Protein AF-A0A523B894-F1 (afdb_monomer_lite)

Organism: NCBI:txid2056631

Structure (mmCIF, N/CA/C/O backbone):
data_AF-A0A523B894-F1
#
_entry.id   AF-A0A523B894-F1
#
loop_
_atom_site.group_PDB
_atom_site.id
_atom_site.type_symbol
_atom_site.label_atom_id
_atom_site.label_alt_id
_atom_site.label_comp_id
_atom_site.label_asym_id
_atom_site.label_entity_id
_atom_site.label_seq_id
_atom_site.pdbx_PDB_ins_code
_atom_site.Cartn_x
_atom_site.Cartn_y
_atom_site.Cartn_z
_atom_site.occupancy
_atom_site.B_iso_or_equiv
_atom_site.auth_seq_id
_atom_site.auth_comp_id
_atom_site.auth_asym_id
_atom_site.auth_atom_id
_atom_site.pdbx_PDB_model_num
ATOM 1 N N . MET A 1 1 ? -41.078 -15.282 -16.875 1.00 30.14 1 MET A N 1
ATOM 2 C CA . MET A 1 1 ? -40.029 -16.264 -16.508 1.00 30.14 1 MET A CA 1
ATOM 3 C C . MET A 1 1 ? -38.790 -15.526 -16.017 1.00 30.14 1 MET A C 1
ATOM 5 O O . MET A 1 1 ? -38.135 -14.867 -16.813 1.00 30.14 1 MET A O 1
ATOM 9 N N . ILE A 1 2 ? -38.482 -15.578 -14.719 1.00 26.80 2 ILE A N 1
ATOM 10 C CA . ILE A 1 2 ? -37.259 -14.970 -14.172 1.00 26.80 2 ILE A CA 1
ATOM 11 C C . ILE A 1 2 ? -36.105 -15.949 -14.419 1.00 26.80 2 ILE A C 1
ATOM 13 O O . ILE A 1 2 ? -36.066 -17.030 -13.838 1.00 26.80 2 ILE A O 1
ATOM 17 N N . ASN A 1 3 ? -35.180 -15.583 -15.305 1.00 28.80 3 ASN A N 1
ATOM 18 C CA . ASN A 1 3 ? -34.007 -16.385 -15.647 1.00 28.80 3 ASN A CA 1
ATOM 19 C C . ASN A 1 3 ? -32.978 -16.326 -14.496 1.00 28.80 3 ASN A C 1
ATOM 21 O O . ASN A 1 3 ? -32.106 -15.460 -14.451 1.00 28.80 3 ASN A O 1
ATOM 25 N N . LEU A 1 4 ? -33.117 -17.214 -13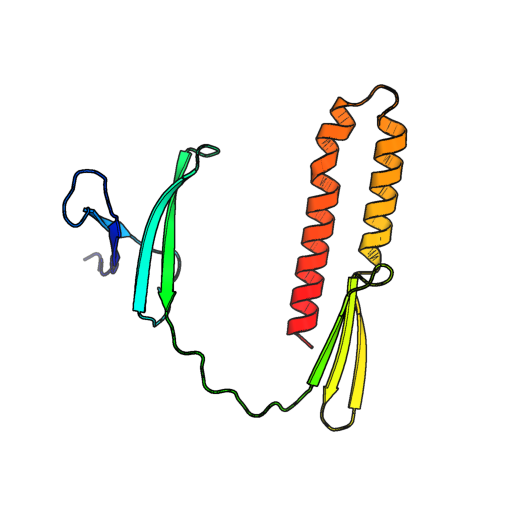.508 1.00 34.50 4 LEU A N 1
ATOM 26 C CA . LEU A 1 4 ? -32.240 -17.323 -12.335 1.00 34.50 4 LEU A CA 1
ATOM 27 C C . LEU A 1 4 ? -31.012 -18.209 -12.614 1.00 34.50 4 LEU A C 1
ATOM 29 O O . LEU A 1 4 ? -30.718 -19.133 -11.863 1.00 34.50 4 LEU A O 1
ATOM 33 N N . LYS A 1 5 ? -30.212 -17.902 -13.641 1.00 41.31 5 LYS A N 1
ATOM 34 C CA . LYS A 1 5 ? -28.833 -18.423 -13.714 1.00 41.31 5 LYS A CA 1
ATOM 35 C C . LYS A 1 5 ? -27.899 -17.568 -12.849 1.00 41.31 5 LYS A C 1
ATOM 37 O O . LYS A 1 5 ? -26.999 -16.903 -13.347 1.00 41.31 5 LYS A O 1
ATOM 42 N N . LYS A 1 6 ? -28.103 -17.554 -11.528 1.00 48.00 6 LYS A N 1
ATOM 43 C CA . LYS A 1 6 ? -27.040 -17.128 -10.603 1.00 48.00 6 LYS A CA 1
ATOM 44 C C . LYS A 1 6 ? -26.198 -18.365 -10.319 1.00 48.00 6 LYS A C 1
ATOM 46 O O . LYS A 1 6 ? -26.610 -19.203 -9.528 1.00 48.00 6 LYS A O 1
ATOM 51 N N . ALA A 1 7 ? -25.057 -18.498 -10.994 1.00 56.84 7 ALA A N 1
ATOM 52 C CA . ALA A 1 7 ? -24.088 -19.539 -10.675 1.00 56.84 7 ALA A CA 1
ATOM 53 C C . ALA A 1 7 ? -23.638 -19.350 -9.217 1.00 56.84 7 ALA A C 1
ATOM 55 O O . ALA A 1 7 ? -22.966 -18.374 -8.877 1.00 56.84 7 ALA A O 1
ATOM 56 N N . PHE A 1 8 ? -24.093 -20.236 -8.335 1.00 63.84 8 PHE A N 1
ATOM 57 C CA . PHE A 1 8 ? -23.578 -20.328 -6.978 1.00 63.84 8 PHE A CA 1
ATOM 58 C C . PHE A 1 8 ? -22.329 -21.193 -7.015 1.00 63.84 8 PHE A C 1
ATOM 60 O O . PHE A 1 8 ? -22.326 -22.274 -7.603 1.00 63.84 8 PHE A O 1
ATOM 67 N N . TRP A 1 9 ? -21.275 -20.727 -6.363 1.00 72.00 9 TRP A N 1
ATOM 68 C CA . TRP A 1 9 ? -20.088 -21.536 -6.158 1.00 72.00 9 TRP A CA 1
ATOM 69 C C . TRP A 1 9 ? -20.221 -22.279 -4.839 1.00 72.00 9 TRP A C 1
ATOM 71 O O . TRP A 1 9 ? -20.691 -21.706 -3.861 1.00 72.00 9 TRP A O 1
ATOM 81 N N . PHE A 1 10 ? -19.787 -23.532 -4.774 1.00 77.94 10 PHE A N 1
ATOM 82 C CA . PHE A 1 10 ? -19.781 -24.277 -3.517 1.00 77.94 10 PHE A CA 1
ATOM 83 C C . PHE A 1 10 ? -18.384 -24.281 -2.918 1.00 77.94 10 PHE A C 1
ATOM 85 O O . PHE A 1 10 ? -17.460 -24.849 -3.496 1.00 77.94 10 PHE A O 1
ATOM 92 N N . LEU A 1 11 ? -18.248 -23.695 -1.732 1.00 77.38 11 LEU A N 1
ATOM 93 C CA . LEU A 1 11 ? -17.019 -23.743 -0.953 1.00 77.38 11 LEU A CA 1
ATOM 94 C C . LEU A 1 11 ? -17.068 -24.858 0.073 1.00 77.38 11 LEU A C 1
ATOM 96 O O . LEU A 1 11 ? -18.004 -24.937 0.864 1.00 77.38 11 LEU A O 1
ATOM 100 N N . LYS A 1 12 ? -16.031 -25.691 0.087 1.00 78.62 12 LYS A N 1
ATOM 101 C CA . LYS A 1 12 ? -15.851 -26.722 1.106 1.00 78.62 12 LYS A CA 1
ATOM 102 C C . LYS A 1 12 ? -15.218 -26.090 2.343 1.00 78.62 12 LYS A C 1
ATOM 104 O O . LYS A 1 12 ? -14.057 -25.700 2.318 1.00 78.62 12 LYS A O 1
ATOM 109 N N . ILE A 1 13 ? -15.969 -25.965 3.427 1.00 77.75 13 ILE A N 1
ATOM 110 C CA . ILE A 1 13 ? -15.465 -25.409 4.685 1.00 77.75 13 ILE A CA 1
ATOM 111 C C . ILE A 1 13 ? -15.254 -26.564 5.650 1.00 77.75 13 ILE A C 1
ATOM 113 O O . ILE A 1 13 ? -16.200 -27.281 5.968 1.00 77.75 13 ILE A O 1
ATOM 117 N N . SER A 1 14 ? -14.018 -26.748 6.114 1.00 72.31 14 SER A N 1
ATOM 118 C CA . SER A 1 14 ? -13.726 -27.728 7.160 1.00 72.31 14 SER A CA 1
ATOM 119 C C . SER A 1 14 ? -14.434 -27.327 8.457 1.00 72.31 14 SER A C 1
ATOM 121 O O . SER A 1 14 ? -14.327 -26.179 8.894 1.00 72.31 14 SER A O 1
ATOM 123 N N . VAL A 1 15 ? -15.173 -28.261 9.055 1.00 72.94 15 VAL A N 1
ATOM 124 C CA . VAL A 1 15 ? -15.899 -28.071 10.317 1.00 72.94 15 VAL A CA 1
ATOM 125 C C . VAL A 1 15 ? -15.447 -29.161 11.278 1.00 72.94 15 VAL A C 1
ATOM 127 O O . VAL A 1 15 ? -15.374 -30.331 10.902 1.00 72.94 15 VAL A O 1
ATOM 130 N N . TYR A 1 16 ? -15.119 -28.774 12.512 1.00 72.25 16 TYR A N 1
ATOM 131 C CA . TYR A 1 16 ? -14.712 -29.717 13.551 1.00 72.25 16 TYR A CA 1
ATOM 132 C C . TYR A 1 16 ? -15.796 -30.786 13.755 1.00 72.25 16 TYR A C 1
ATOM 134 O O . TYR A 1 16 ? -16.973 -30.456 13.873 1.00 72.25 16 TYR A O 1
ATOM 142 N N . GLY A 1 17 ? -15.400 -32.061 13.751 1.00 77.88 17 GLY A N 1
ATOM 143 C CA . GLY A 1 17 ? -16.316 -33.199 13.894 1.00 77.88 17 GLY A CA 1
ATOM 144 C C . GLY A 1 17 ? -17.063 -33.617 12.619 1.00 77.88 17 GLY A C 1
ATOM 145 O O . GLY A 1 17 ? -17.725 -34.649 12.629 1.00 77.88 17 GLY A O 1
ATOM 146 N N . VAL A 1 18 ? -16.933 -32.887 11.504 1.00 77.94 18 VAL A N 1
ATOM 147 C CA . VAL A 1 18 ? -17.583 -33.239 10.228 1.00 77.94 18 VAL A CA 1
ATOM 148 C C . VAL A 1 18 ? -16.534 -33.716 9.227 1.00 77.94 18 VAL A C 1
ATOM 150 O O . VAL A 1 18 ? -15.780 -32.919 8.659 1.00 77.94 18 VAL A O 1
ATOM 153 N N . ARG A 1 19 ? -16.488 -35.030 8.967 1.00 73.62 19 ARG A N 1
ATOM 154 C CA . ARG A 1 19 ? -15.581 -35.613 7.966 1.00 73.62 19 ARG A CA 1
ATOM 155 C C . ARG A 1 19 ? -15.913 -35.047 6.583 1.00 73.62 19 ARG A C 1
ATOM 157 O O . ARG A 1 19 ? -16.999 -35.254 6.060 1.00 73.62 19 ARG A O 1
ATOM 164 N N . GLY A 1 20 ? -14.964 -34.324 5.993 1.00 71.44 20 GLY A N 1
ATOM 165 C CA . GLY A 1 20 ? -15.149 -33.668 4.696 1.00 71.44 20 GLY A CA 1
ATOM 166 C C . GLY A 1 20 ? -15.767 -32.265 4.754 1.00 71.44 20 GLY A C 1
ATOM 167 O O . GLY A 1 20 ? -15.819 -31.613 3.715 1.00 71.44 20 GLY A O 1
ATOM 168 N N . GLY A 1 21 ? -16.145 -31.748 5.926 1.00 81.19 21 GLY A N 1
ATOM 169 C CA . GLY A 1 21 ? -16.679 -30.390 6.065 1.00 81.19 21 GLY A CA 1
ATOM 170 C C . GLY A 1 21 ? -18.047 -30.167 5.402 1.00 81.19 21 GLY A C 1
ATOM 171 O O . GLY A 1 21 ? -18.713 -31.104 4.974 1.00 81.19 21 GLY A O 1
ATOM 172 N N . ILE A 1 22 ? -18.473 -28.904 5.318 1.00 82.88 22 ILE A N 1
ATOM 173 C CA . ILE A 1 22 ? -19.775 -28.493 4.765 1.00 82.88 22 ILE A CA 1
ATOM 174 C C . ILE A 1 22 ? -19.561 -27.747 3.445 1.00 82.88 22 ILE A C 1
ATOM 176 O O . ILE A 1 22 ? -18.672 -26.899 3.340 1.00 82.88 22 ILE A O 1
ATOM 180 N N . ARG A 1 23 ? -20.389 -28.037 2.433 1.00 82.69 23 ARG A N 1
ATOM 181 C CA . ARG A 1 23 ? -20.432 -27.269 1.179 1.00 82.69 23 ARG A CA 1
ATOM 182 C C . ARG A 1 23 ? -21.364 -26.076 1.350 1.00 82.69 23 ARG A C 1
ATOM 184 O O . ARG A 1 23 ? -22.573 -26.249 1.440 1.00 82.69 23 ARG A O 1
ATOM 191 N N . VAL A 1 24 ? -20.809 -24.872 1.373 1.00 80.19 24 VAL A N 1
ATOM 192 C CA . VAL A 1 24 ? -21.584 -23.636 1.510 1.00 80.19 24 VAL A CA 1
ATOM 193 C C . VAL A 1 24 ? -21.699 -22.949 0.151 1.00 80.19 24 VAL A C 1
ATOM 195 O O . VAL A 1 24 ? -20.665 -22.681 -0.471 1.00 80.19 24 VAL A O 1
ATOM 198 N N . PRO A 1 25 ? -22.923 -22.657 -0.330 1.00 82.25 25 PRO A N 1
ATOM 199 C CA . PRO A 1 25 ? -23.105 -21.866 -1.533 1.00 82.25 25 PRO A CA 1
ATOM 200 C C . PRO A 1 25 ? -22.669 -20.426 -1.258 1.00 82.25 25 PRO A C 1
ATOM 202 O O . PRO A 1 25 ? -23.128 -19.782 -0.314 1.00 82.25 25 PRO A O 1
ATOM 205 N N . VAL A 1 26 ? -21.786 -19.902 -2.098 1.00 77.88 26 VAL A N 1
ATOM 206 C CA . VAL A 1 26 ? -21.3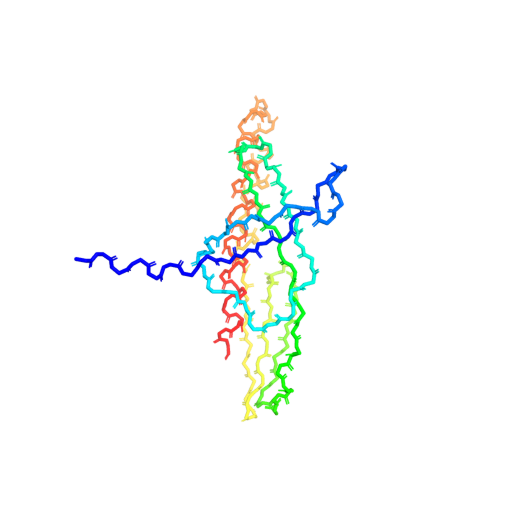51 -18.513 -2.059 1.00 77.88 26 VAL A CA 1
ATOM 207 C C . VAL A 1 26 ? -21.617 -17.832 -3.386 1.00 77.88 26 VAL A C 1
ATOM 209 O O . VAL A 1 26 ? -21.439 -18.394 -4.469 1.00 77.88 26 VAL A O 1
ATOM 212 N N . LYS A 1 27 ? -22.022 -16.571 -3.278 1.00 81.06 27 LYS A N 1
ATOM 213 C CA . LYS A 1 27 ? -22.120 -15.657 -4.404 1.00 81.06 27 LYS A CA 1
ATOM 214 C C . LYS A 1 27 ? -21.052 -14.578 -4.227 1.00 81.06 27 LYS A C 1
ATOM 216 O O . LYS A 1 27 ? -21.263 -13.653 -3.439 1.00 81.06 27 LYS A O 1
ATOM 221 N N . PRO A 1 28 ? -19.891 -14.703 -4.882 1.00 76.19 28 PRO A N 1
ATOM 222 C CA . PRO A 1 28 ? -18.841 -13.714 -4.734 1.00 76.19 28 PRO A CA 1
ATOM 223 C C . PRO A 1 28 ? -19.244 -12.397 -5.425 1.00 76.19 28 PRO A C 1
ATOM 225 O O . PRO A 1 28 ? -20.072 -12.373 -6.333 1.00 76.19 28 PRO A O 1
ATOM 228 N N . HIS A 1 29 ? -18.680 -11.280 -4.959 1.00 78.88 29 HIS A N 1
ATOM 229 C CA . HIS A 1 29 ? -18.910 -9.943 -5.535 1.00 78.88 29 HIS A CA 1
ATOM 230 C C . HIS A 1 29 ? -18.143 -9.716 -6.850 1.00 78.88 29 HIS A C 1
ATOM 232 O O . HIS A 1 29 ? -18.353 -8.712 -7.522 1.00 78.88 29 HIS A O 1
ATOM 238 N N . ARG A 1 30 ? -17.231 -10.633 -7.176 1.00 79.00 30 ARG A N 1
ATOM 239 C CA . ARG A 1 30 ? -16.435 -10.719 -8.401 1.00 79.00 30 ARG A CA 1
ATOM 240 C C . ARG A 1 30 ? -16.266 -12.194 -8.749 1.00 79.00 30 ARG A C 1
ATOM 242 O O . ARG A 1 30 ? -16.366 -13.027 -7.849 1.00 79.00 30 ARG A O 1
ATOM 249 N N . GLU A 1 31 ? -15.996 -12.517 -10.002 1.00 81.44 31 GLU A N 1
ATOM 250 C CA . GLU A 1 31 ? -15.680 -13.896 -10.383 1.00 81.44 31 GLU A CA 1
ATOM 251 C C . GLU A 1 31 ? -14.406 -14.388 -9.682 1.00 81.44 31 GLU A C 1
ATOM 253 O O . GLU A 1 31 ? -13.554 -13.592 -9.262 1.00 81.44 31 GLU A O 1
ATOM 258 N N . PHE A 1 32 ? -14.311 -15.704 -9.481 1.00 80.12 32 PHE A N 1
ATOM 259 C CA . PHE A 1 32 ? -13.086 -16.291 -8.955 1.00 80.12 32 PHE A CA 1
ATOM 260 C C . PHE A 1 32 ? -11.987 -16.247 -10.016 1.00 80.12 32 PHE A C 1
ATOM 262 O O . PHE A 1 32 ? -12.290 -16.342 -11.202 1.00 80.12 32 PHE A O 1
ATOM 269 N N . PRO A 1 33 ? -10.722 -16.061 -9.604 1.00 80.31 33 PRO A N 1
ATOM 270 C CA . PRO A 1 33 ? -9.615 -16.117 -10.544 1.00 80.31 33 PRO A CA 1
ATOM 271 C C . PRO A 1 33 ? -9.505 -17.522 -11.150 1.00 80.31 33 PRO A C 1
ATOM 273 O O . PRO A 1 33 ? -9.764 -18.510 -10.458 1.00 80.31 33 PRO A O 1
ATOM 276 N N . ASP A 1 34 ? -9.062 -17.597 -12.405 1.00 78.12 34 ASP A N 1
ATOM 277 C CA . ASP A 1 34 ? -8.660 -18.858 -13.030 1.00 78.12 34 ASP A CA 1
ATOM 278 C C . ASP A 1 34 ? -7.417 -19.395 -12.317 1.00 78.12 34 ASP A C 1
ATOM 280 O O . ASP A 1 34 ? -6.308 -18.872 -12.441 1.00 78.12 34 ASP A O 1
ATOM 284 N N . GLY A 1 35 ? -7.628 -20.417 -11.496 1.00 82.12 35 GLY A N 1
ATOM 285 C CA . GLY A 1 35 ? -6.599 -21.026 -10.673 1.00 82.12 35 GLY A CA 1
ATOM 286 C C . GLY A 1 35 ? -7.155 -22.185 -9.859 1.00 82.12 35 GLY A C 1
ATOM 287 O O . GLY A 1 35 ? -8.367 -22.338 -9.680 1.00 82.12 35 GLY A O 1
ATOM 288 N N . LYS A 1 36 ? -6.258 -23.015 -9.336 1.00 84.62 36 LYS A N 1
ATOM 289 C CA . LYS A 1 36 ? -6.624 -24.118 -8.453 1.00 84.62 36 LYS A CA 1
ATOM 290 C C . LYS A 1 36 ? -6.977 -23.555 -7.079 1.00 84.62 36 LYS A C 1
ATOM 292 O O . LYS A 1 36 ? -6.165 -22.878 -6.453 1.00 84.62 36 LYS A O 1
ATOM 297 N N . LEU A 1 37 ? -8.183 -23.843 -6.592 1.00 82.19 37 LEU A N 1
ATOM 298 C CA . LEU A 1 37 ? -8.552 -23.545 -5.208 1.00 82.19 37 LEU A CA 1
ATOM 299 C C . LEU A 1 37 ? -7.769 -24.475 -4.268 1.00 82.19 37 LEU A C 1
ATOM 301 O O . LEU A 1 37 ? -7.888 -25.695 -4.374 1.00 82.19 37 LEU A O 1
ATOM 305 N N . CYS A 1 38 ? -7.003 -23.898 -3.342 1.00 82.69 38 CYS A N 1
ATOM 306 C CA . CYS A 1 38 ? -6.160 -24.647 -2.408 1.00 82.69 38 CYS A CA 1
ATOM 307 C C . CYS A 1 38 ? -6.816 -24.782 -1.034 1.00 82.69 38 CYS A C 1
ATOM 309 O O . CYS A 1 38 ? -7.149 -25.882 -0.602 1.00 82.69 38 CYS A O 1
ATOM 311 N N . GLU A 1 39 ? -7.033 -23.656 -0.355 1.00 82.12 39 GLU A N 1
ATOM 312 C CA . GLU A 1 39 ? -7.610 -23.624 0.989 1.00 82.12 39 GLU A CA 1
ATOM 313 C C . GLU A 1 39 ? -8.812 -22.680 1.033 1.00 82.12 39 GLU A C 1
ATOM 315 O O . GLU A 1 39 ? -8.824 -21.612 0.412 1.00 82.12 39 GLU A O 1
ATOM 320 N N . SER A 1 40 ? -9.820 -23.075 1.807 1.00 81.31 40 SER A N 1
ATOM 321 C CA . SER A 1 40 ? -11.004 -22.279 2.092 1.00 81.31 40 SER A CA 1
ATOM 322 C C . SER A 1 40 ? -11.331 -22.297 3.580 1.00 81.31 40 SER A C 1
ATOM 324 O O . SER A 1 40 ? -11.588 -23.348 4.169 1.00 81.31 40 SER A O 1
ATOM 326 N N . LYS A 1 41 ? -11.378 -21.107 4.189 1.00 81.50 41 LYS A N 1
ATOM 327 C CA . LYS A 1 41 ? -11.664 -20.925 5.616 1.00 81.50 41 LYS A CA 1
ATOM 328 C C . LYS A 1 41 ? -12.713 -19.847 5.828 1.00 81.50 41 LYS A C 1
ATOM 330 O O . LYS A 1 41 ? -12.611 -18.762 5.265 1.00 81.50 41 LYS A O 1
ATOM 335 N N . VAL A 1 42 ? -13.697 -20.111 6.682 1.00 80.62 42 VAL A N 1
ATOM 336 C CA . VAL A 1 42 ? -14.640 -19.082 7.136 1.00 80.62 42 VAL A CA 1
ATOM 337 C C . VAL A 1 42 ? -14.269 -18.633 8.538 1.00 80.62 42 VAL A C 1
ATOM 339 O O . VAL A 1 42 ? -14.104 -19.442 9.446 1.00 80.62 42 VAL A O 1
ATOM 342 N N . VAL A 1 43 ? -14.128 -17.321 8.710 1.00 83.56 43 VAL A N 1
ATOM 343 C CA . VAL A 1 43 ? -13.765 -16.697 9.982 1.00 83.56 43 VAL A CA 1
ATOM 344 C C . VAL A 1 43 ? -14.857 -15.721 10.397 1.00 83.56 43 VAL A C 1
ATOM 346 O O . VAL A 1 43 ? -15.228 -14.829 9.631 1.00 83.56 43 VAL A O 1
ATOM 349 N N . ARG A 1 44 ? -15.335 -15.846 11.637 1.00 85.88 44 ARG A N 1
ATOM 350 C CA . ARG A 1 44 ? -16.231 -14.865 12.259 1.00 85.88 44 ARG A CA 1
ATOM 351 C C . ARG A 1 44 ? -15.424 -13.650 12.721 1.00 85.88 44 ARG A C 1
ATOM 353 O O . ARG A 1 44 ? -14.551 -13.748 13.584 1.00 85.88 44 ARG A O 1
ATOM 360 N N . LYS A 1 45 ? -15.706 -12.479 12.159 1.00 85.88 45 LYS A N 1
ATOM 361 C CA . LYS A 1 45 ? -15.140 -11.196 12.585 1.00 85.88 45 LYS A CA 1
ATOM 362 C C . LYS A 1 45 ? -15.930 -10.679 13.787 1.00 85.88 45 LYS A C 1
ATOM 364 O O . LYS A 1 45 ? -16.974 -10.058 13.630 1.00 85.88 45 LYS A O 1
ATOM 369 N N . LYS A 1 46 ? -15.385 -10.875 14.994 1.00 84.62 46 LYS A N 1
ATOM 370 C CA . LYS A 1 46 ? -16.018 -10.470 16.269 1.00 84.62 46 LYS A CA 1
ATOM 371 C C . LYS A 1 46 ? -16.485 -9.007 16.306 1.00 84.62 46 LYS A C 1
ATOM 373 O O . LYS A 1 46 ? -17.488 -8.702 16.927 1.00 84.62 46 LYS A O 1
ATOM 378 N N . ARG A 1 47 ? -15.768 -8.097 15.636 1.00 83.06 47 ARG A N 1
ATOM 379 C CA . ARG A 1 47 ? -16.025 -6.647 15.699 1.00 83.06 47 ARG A CA 1
ATOM 380 C C . ARG A 1 47 ? -17.334 -6.202 15.031 1.00 83.06 47 ARG A C 1
ATOM 382 O O . ARG A 1 47 ? -17.857 -5.160 15.397 1.00 83.06 47 ARG A O 1
ATOM 389 N N . ASN A 1 48 ? -17.813 -6.920 14.019 1.00 84.88 48 ASN A N 1
ATOM 390 C CA . ASN A 1 48 ? -19.001 -6.541 13.242 1.00 84.88 48 ASN A CA 1
ATOM 391 C C . ASN A 1 48 ? -19.959 -7.715 13.008 1.00 84.88 48 ASN A C 1
ATOM 393 O O . ASN A 1 48 ? -20.826 -7.622 12.146 1.00 84.88 48 ASN A O 1
ATOM 397 N N . ASP A 1 49 ? -19.740 -8.814 13.727 1.00 86.25 49 ASP A N 1
ATOM 398 C CA . ASP A 1 49 ? -20.452 -10.082 13.609 1.00 86.25 49 ASP A CA 1
ATOM 399 C C . ASP A 1 49 ? -20.607 -10.622 12.176 1.00 86.25 49 ASP A C 1
ATOM 401 O O . ASP A 1 49 ? -21.587 -11.271 11.824 1.00 86.25 49 ASP A O 1
ATOM 405 N N . ARG A 1 50 ? -19.622 -10.348 11.310 1.00 84.19 50 ARG A N 1
ATOM 406 C CA . ARG A 1 50 ? -19.638 -10.825 9.921 1.00 84.19 50 ARG A CA 1
ATOM 407 C C . ARG A 1 50 ? -18.811 -12.086 9.763 1.00 84.19 50 ARG A C 1
ATOM 409 O O . ARG A 1 50 ? -17.698 -12.176 10.278 1.00 84.19 50 ARG A O 1
ATOM 416 N N . TYR A 1 51 ? -19.299 -13.014 8.955 1.00 82.06 51 TYR A N 1
ATOM 417 C CA . TYR A 1 51 ? -18.504 -14.137 8.473 1.00 82.06 51 TYR A CA 1
ATOM 418 C C . TYR A 1 51 ? -17.750 -13.727 7.208 1.00 82.06 51 TYR A C 1
ATOM 420 O O . TYR A 1 51 ? -18.317 -13.119 6.301 1.00 82.06 51 TYR A O 1
ATOM 428 N N . VAL A 1 52 ? -16.455 -14.035 7.156 1.00 83.00 52 VAL A N 1
ATOM 429 C CA . VAL A 1 52 ? -15.598 -13.783 5.993 1.00 83.00 52 VAL A CA 1
ATOM 430 C C . VAL A 1 52 ? -15.046 -15.110 5.502 1.00 83.00 52 VAL A C 1
ATOM 432 O O . VAL A 1 52 ? -14.378 -15.810 6.261 1.00 83.00 52 VAL A O 1
ATOM 435 N N . ALA A 1 53 ? -15.305 -15.431 4.235 1.00 82.25 53 ALA A N 1
ATOM 436 C CA . ALA A 1 53 ? -14.653 -16.532 3.541 1.00 82.25 53 ALA A CA 1
ATOM 437 C C . ALA A 1 53 ? -13.293 -16.063 3.000 1.00 82.25 53 ALA A C 1
ATOM 439 O O . ALA A 1 53 ? -13.220 -15.112 2.222 1.00 82.25 53 ALA A O 1
ATOM 440 N N . MET A 1 54 ? -12.223 -16.717 3.438 1.00 83.62 54 MET A N 1
ATOM 441 C CA . MET A 1 54 ? -10.857 -16.535 2.961 1.00 83.62 54 MET A CA 1
ATOM 442 C C . MET A 1 54 ? -10.508 -17.705 2.051 1.00 83.62 54 MET A C 1
ATOM 444 O O . MET A 1 54 ? -10.597 -18.855 2.482 1.00 83.62 54 MET A O 1
ATOM 448 N N . LEU A 1 55 ? -10.154 -17.394 0.806 1.00 84.00 55 LEU A N 1
ATOM 449 C CA . LEU A 1 55 ? -9.882 -18.361 -0.253 1.00 84.00 55 LEU A CA 1
ATOM 450 C C . LEU A 1 55 ? -8.476 -18.147 -0.786 1.00 84.00 55 LEU A C 1
ATOM 452 O O . LEU A 1 55 ? -8.120 -17.012 -1.112 1.00 84.00 55 LEU A O 1
ATOM 456 N N . THR A 1 56 ? -7.726 -19.232 -0.916 1.00 84.81 56 THR A N 1
ATOM 457 C CA . THR A 1 56 ? -6.385 -19.222 -1.498 1.00 84.81 56 THR A CA 1
ATOM 458 C C . THR A 1 56 ? -6.427 -19.921 -2.845 1.00 84.81 56 THR A C 1
ATOM 460 O O . THR A 1 56 ? -6.903 -21.052 -2.938 1.00 84.81 56 THR A O 1
ATOM 463 N N . PHE A 1 57 ? -5.921 -19.245 -3.872 1.00 86.44 57 PHE A N 1
ATOM 464 C CA . PHE A 1 57 ? -5.812 -19.777 -5.224 1.00 86.44 57 PHE A CA 1
ATOM 465 C C . PHE A 1 57 ? -4.345 -19.886 -5.613 1.00 86.44 57 PHE A C 1
ATOM 467 O O . PHE A 1 57 ? -3.565 -18.967 -5.365 1.00 86.44 57 PHE A O 1
ATOM 474 N N . GLU A 1 58 ? -4.003 -20.995 -6.248 1.00 87.00 58 GLU A N 1
ATOM 475 C CA . GLU A 1 58 ? -2.733 -21.198 -6.926 1.00 87.00 58 GLU A CA 1
ATOM 476 C C . GLU A 1 58 ? -2.939 -20.970 -8.424 1.00 87.00 58 GLU A C 1
ATOM 478 O O . GLU A 1 58 ? -3.838 -21.547 -9.039 1.00 87.00 58 GLU A O 1
ATOM 483 N N . PHE A 1 59 ? -2.120 -20.103 -9.010 1.00 87.44 59 PHE A N 1
ATOM 484 C CA . PHE A 1 59 ? -2.121 -19.819 -10.439 1.00 87.44 59 PHE A CA 1
ATOM 485 C C . PHE A 1 59 ? -0.682 -19.687 -10.923 1.00 87.44 59 PHE A C 1
ATOM 487 O O . PHE A 1 59 ? 0.176 -19.142 -10.224 1.00 87.44 59 PHE A O 1
ATOM 494 N N . SER A 1 60 ? -0.415 -20.177 -12.130 1.00 82.31 60 SER A N 1
ATOM 495 C CA . SER A 1 60 ? 0.873 -19.953 -12.775 1.00 82.31 60 SER A CA 1
ATOM 496 C C . SER A 1 60 ? 0.963 -18.485 -13.193 1.00 82.31 60 SER A C 1
ATOM 498 O O . SER A 1 60 ? 0.044 -17.985 -13.851 1.00 82.31 60 SER A O 1
ATOM 500 N N . PRO A 1 61 ? 2.033 -17.761 -12.822 1.00 78.88 61 PRO A N 1
ATOM 501 C CA . PRO A 1 61 ? 2.206 -16.404 -13.302 1.00 78.88 61 PRO A CA 1
ATOM 502 C C . PRO A 1 61 ? 2.323 -16.427 -14.834 1.00 78.88 61 PRO A C 1
ATOM 504 O O . PRO A 1 61 ? 2.928 -17.352 -15.387 1.00 78.88 61 PRO A O 1
ATOM 507 N N . PRO A 1 62 ? 1.765 -15.429 -15.542 1.00 76.56 62 PRO A N 1
ATOM 508 C CA . PRO A 1 62 ? 1.997 -15.308 -16.972 1.00 76.56 62 PRO A CA 1
ATOM 509 C C . PRO A 1 62 ? 3.509 -15.231 -17.244 1.00 76.56 62 PRO A C 1
ATOM 511 O O . PRO A 1 62 ? 4.246 -14.676 -16.419 1.00 76.56 62 PRO A O 1
ATOM 514 N N . PRO A 1 63 ? 3.984 -15.761 -18.386 1.00 80.38 63 PRO A N 1
ATOM 515 C CA . PRO A 1 63 ? 5.401 -15.741 -18.715 1.00 80.38 63 PRO A CA 1
ATOM 516 C C . PRO A 1 63 ? 5.936 -14.310 -18.672 1.00 80.38 63 PRO A C 1
ATOM 518 O O . PRO A 1 63 ? 5.262 -13.355 -19.079 1.00 80.38 63 PRO A O 1
ATOM 521 N N . MET A 1 64 ? 7.156 -14.168 -18.156 1.00 73.81 64 MET A N 1
ATOM 522 C CA . MET A 1 64 ? 7.802 -12.873 -17.994 1.00 73.81 64 MET A CA 1
ATOM 523 C C . MET A 1 64 ? 7.932 -12.208 -19.369 1.00 73.81 64 MET A C 1
ATOM 525 O O . MET A 1 64 ? 8.600 -12.717 -20.269 1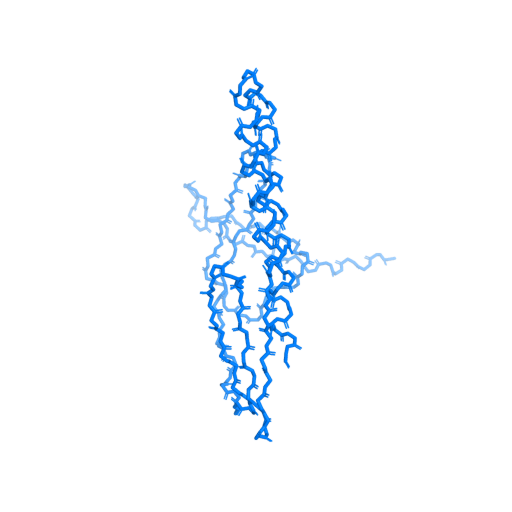.00 73.81 64 MET A O 1
ATOM 529 N N . ARG A 1 65 ? 7.238 -11.085 -19.564 1.00 77.88 65 ARG A N 1
ATOM 530 C CA . ARG A 1 65 ? 7.318 -10.323 -20.817 1.00 77.88 65 ARG A CA 1
ATOM 531 C C . ARG A 1 65 ? 8.701 -9.682 -20.926 1.00 77.88 65 ARG A C 1
ATOM 533 O O . ARG A 1 65 ? 9.299 -9.343 -19.907 1.00 77.88 65 ARG A O 1
ATOM 540 N N . ARG A 1 66 ? 9.193 -9.449 -22.151 1.00 81.81 66 ARG A N 1
ATOM 541 C CA . ARG A 1 66 ? 10.397 -8.623 -22.343 1.00 81.81 66 ARG A CA 1
ATOM 542 C C . ARG A 1 66 ? 10.156 -7.249 -21.717 1.00 81.81 66 ARG A C 1
ATOM 544 O O . ARG A 1 66 ? 9.221 -6.547 -22.104 1.00 81.81 66 ARG A O 1
ATOM 551 N N . CYS A 1 67 ? 10.991 -6.876 -20.755 1.00 80.31 67 CYS A N 1
ATOM 552 C CA . CYS A 1 67 ? 10.909 -5.579 -20.097 1.00 80.31 67 CYS A CA 1
ATOM 553 C C . CYS A 1 67 ? 11.322 -4.479 -21.085 1.00 80.31 67 CYS A C 1
ATOM 555 O O . CYS A 1 67 ? 12.455 -4.455 -21.555 1.00 80.31 67 CYS A O 1
ATOM 557 N N . SER A 1 68 ? 10.411 -3.556 -21.400 1.00 86.19 68 SER A N 1
ATOM 558 C CA . SER A 1 68 ? 10.695 -2.392 -22.258 1.00 86.19 68 SER A CA 1
ATOM 559 C C . SER A 1 68 ? 11.243 -1.180 -21.492 1.00 86.19 68 SER A C 1
ATOM 561 O O . SER A 1 68 ? 11.549 -0.147 -22.090 1.00 86.19 68 SER A O 1
ATOM 563 N N . SER A 1 69 ? 11.275 -1.267 -20.164 1.00 90.62 69 SER A N 1
ATOM 564 C CA . SER A 1 69 ? 11.649 -0.191 -19.250 1.00 90.62 69 SER A CA 1
ATOM 565 C C . SER A 1 69 ? 12.146 -0.763 -17.929 1.00 90.62 69 SER A C 1
ATOM 567 O O . SER A 1 69 ? 11.769 -1.872 -17.549 1.00 90.62 69 SER A O 1
ATOM 569 N N . ILE A 1 70 ? 12.954 0.022 -17.223 1.00 92.25 70 ILE A N 1
ATOM 570 C CA . ILE A 1 70 ? 13.456 -0.290 -15.884 1.00 92.25 70 ILE A CA 1
ATOM 571 C C . ILE A 1 70 ? 12.891 0.762 -14.932 1.00 92.25 70 ILE A C 1
ATOM 573 O O . ILE A 1 70 ? 12.984 1.956 -15.211 1.00 92.25 70 ILE A O 1
ATOM 577 N N . LEU A 1 71 ? 12.299 0.322 -13.824 1.00 94.94 71 LEU A N 1
ATOM 578 C CA . LEU A 1 71 ? 11.780 1.195 -12.775 1.00 94.94 71 LEU A CA 1
ATOM 579 C C . LEU A 1 71 ? 12.532 0.902 -11.476 1.00 94.94 71 LEU A C 1
ATOM 581 O O . LEU A 1 71 ? 12.344 -0.155 -10.879 1.00 94.94 71 LEU A O 1
ATOM 585 N N . ALA A 1 72 ? 13.369 1.840 -11.043 1.00 95.31 72 ALA A N 1
ATOM 586 C CA . ALA A 1 72 ? 14.010 1.801 -9.734 1.00 95.31 72 ALA A CA 1
ATOM 587 C C . ALA A 1 72 ? 13.177 2.608 -8.733 1.00 95.31 72 ALA A C 1
ATOM 589 O O . ALA A 1 72 ? 12.700 3.697 -9.057 1.00 95.31 72 ALA A O 1
ATOM 590 N N . VAL A 1 73 ? 12.993 2.084 -7.522 1.00 96.75 73 VAL A N 1
ATOM 591 C CA . VAL A 1 73 ? 12.255 2.763 -6.451 1.00 96.75 73 VAL A CA 1
ATOM 592 C C . VAL A 1 73 ? 13.091 2.740 -5.180 1.00 96.75 73 VAL A C 1
ATOM 594 O O . VAL A 1 73 ? 13.445 1.669 -4.699 1.00 96.75 73 VAL A O 1
ATOM 597 N N . ASP A 1 74 ? 13.366 3.919 -4.637 1.00 96.25 74 ASP A N 1
ATOM 598 C CA . ASP A 1 74 ? 14.015 4.111 -3.340 1.00 96.25 74 ASP A CA 1
ATOM 599 C C . ASP A 1 74 ? 13.008 4.647 -2.314 1.00 96.25 74 ASP A C 1
ATOM 601 O O . ASP A 1 74 ? 12.126 5.438 -2.658 1.00 96.25 74 ASP A O 1
ATOM 605 N N . LEU A 1 75 ? 13.122 4.220 -1.056 1.00 94.88 75 LEU A N 1
ATOM 606 C CA . LEU A 1 75 ? 12.229 4.619 0.033 1.00 94.88 75 LEU A CA 1
ATOM 607 C C . LEU A 1 75 ? 13.017 5.422 1.067 1.00 94.88 75 LEU A C 1
ATOM 609 O O . LEU A 1 75 ? 13.961 4.913 1.663 1.00 94.88 75 LEU A O 1
ATOM 613 N N . GLY A 1 76 ? 12.591 6.656 1.336 1.00 92.31 76 GLY A N 1
ATOM 614 C CA . GLY A 1 76 ? 13.324 7.557 2.220 1.00 92.31 76 GLY A CA 1
ATOM 615 C C . GLY A 1 76 ? 12.452 8.337 3.199 1.00 92.31 76 GLY A C 1
ATOM 616 O O . GLY A 1 76 ? 11.222 8.365 3.137 1.00 92.31 76 GLY A O 1
ATOM 617 N N . GLU A 1 77 ? 13.112 9.029 4.130 1.00 86.31 77 GLU A N 1
ATOM 618 C CA . GLU A 1 77 ? 12.422 9.884 5.101 1.00 86.31 77 GLU A CA 1
ATOM 619 C C . GLU A 1 77 ? 12.009 11.236 4.490 1.00 86.31 77 GLU A C 1
ATOM 621 O O . GLU A 1 77 ? 10.936 11.771 4.783 1.00 86.31 77 GLU A O 1
ATOM 626 N N . ARG A 1 78 ? 12.855 11.804 3.616 1.00 87.94 78 ARG A N 1
ATOM 627 C CA . ARG A 1 78 ? 12.575 13.084 2.940 1.00 87.94 78 ARG A CA 1
ATOM 628 C C . ARG A 1 78 ? 11.469 12.943 1.895 1.00 87.94 78 ARG A C 1
ATOM 630 O O . ARG A 1 78 ? 10.604 13.815 1.803 1.00 87.94 78 ARG A O 1
ATOM 637 N N . PHE A 1 79 ? 11.522 11.859 1.130 1.00 93.12 79 PHE A N 1
ATOM 638 C CA . PHE A 1 79 ? 10.524 11.451 0.153 1.00 93.12 79 PHE A CA 1
ATOM 639 C C . PHE A 1 79 ? 10.200 9.996 0.412 1.00 93.12 79 PHE A C 1
ATOM 641 O O . PHE A 1 79 ? 11.101 9.165 0.439 1.00 93.12 79 PHE A O 1
ATOM 648 N N . VAL A 1 80 ? 8.918 9.701 0.586 1.00 94.06 80 VAL A N 1
ATOM 649 C CA . VAL A 1 80 ? 8.471 8.354 0.940 1.00 94.06 80 VAL A CA 1
ATOM 650 C C . VAL A 1 80 ? 8.778 7.357 -0.165 1.00 94.06 80 VAL A C 1
ATOM 652 O O . VAL A 1 80 ? 9.070 6.205 0.130 1.00 94.06 80 VAL A O 1
ATOM 655 N N . ALA A 1 81 ? 8.738 7.809 -1.417 1.00 96.69 81 ALA A N 1
ATOM 656 C CA . ALA A 1 81 ? 9.252 7.049 -2.539 1.00 96.69 81 ALA A CA 1
ATOM 657 C C . ALA A 1 81 ? 9.897 7.986 -3.563 1.00 96.69 81 ALA A C 1
ATOM 659 O O . ALA A 1 81 ? 9.322 9.018 -3.921 1.00 96.69 81 ALA A O 1
ATOM 660 N N . THR A 1 82 ? 11.059 7.596 -4.066 1.00 96.75 82 THR A N 1
ATOM 661 C CA . THR A 1 82 ? 11.702 8.186 -5.237 1.00 96.75 82 THR A CA 1
ATOM 662 C C . THR A 1 82 ? 11.685 7.141 -6.337 1.00 96.75 82 THR A C 1
ATOM 664 O O . THR A 1 82 ? 12.271 6.077 -6.182 1.00 96.75 82 THR A O 1
ATOM 667 N N . ALA A 1 83 ? 10.988 7.422 -7.432 1.00 96.88 83 ALA A N 1
ATOM 668 C CA . ALA A 1 83 ? 10.863 6.512 -8.562 1.00 96.88 83 ALA A CA 1
ATOM 669 C C . ALA A 1 83 ? 11.680 7.033 -9.746 1.00 96.88 83 ALA A C 1
ATOM 671 O O . ALA A 1 83 ? 11.503 8.179 -10.159 1.00 96.88 83 ALA A O 1
ATOM 672 N N . VAL A 1 84 ? 12.551 6.197 -10.299 1.00 96.44 84 VAL A N 1
ATOM 673 C CA . VAL A 1 84 ? 13.379 6.503 -11.467 1.00 96.44 84 VAL A CA 1
ATOM 674 C C . VAL A 1 84 ? 13.013 5.533 -12.580 1.00 96.44 84 VAL A C 1
ATOM 676 O O . VAL A 1 84 ? 13.257 4.333 -12.478 1.00 96.44 84 VAL A O 1
ATOM 679 N N . LEU A 1 85 ? 12.407 6.065 -13.637 1.00 96.31 85 LEU A N 1
ATOM 680 C CA . LEU A 1 85 ? 12.029 5.310 -14.823 1.00 96.31 85 LEU A CA 1
ATOM 681 C C . LEU A 1 85 ? 13.076 5.527 -15.914 1.00 96.31 85 LEU A C 1
ATOM 683 O O . LEU A 1 85 ? 13.292 6.660 -16.346 1.00 96.31 85 LEU A O 1
ATOM 687 N N . TRP A 1 86 ? 13.674 4.439 -16.388 1.00 94.56 86 TRP A N 1
ATOM 688 C CA . TRP A 1 86 ? 14.451 4.412 -17.619 1.00 94.56 86 TRP A CA 1
ATOM 689 C C . TRP A 1 86 ? 13.634 3.757 -18.732 1.00 94.56 86 TRP A C 1
ATOM 691 O O . TRP A 1 86 ? 13.163 2.622 -18.595 1.00 94.56 86 TRP A O 1
ATOM 701 N N . ARG A 1 87 ? 13.456 4.469 -19.847 1.00 92.44 87 ARG A N 1
ATOM 702 C CA . ARG A 1 87 ? 12.717 3.979 -21.015 1.00 92.44 87 ARG A CA 1
ATOM 703 C C . ARG A 1 87 ? 13.271 4.609 -22.289 1.00 92.44 87 ARG A C 1
ATOM 705 O O . ARG A 1 87 ? 13.299 5.829 -22.403 1.00 92.44 87 ARG A O 1
ATOM 712 N N . LYS A 1 88 ? 13.670 3.777 -23.261 1.00 89.88 88 LYS A N 1
ATOM 713 C CA . LYS A 1 88 ? 14.178 4.210 -24.582 1.00 89.88 88 LYS A CA 1
ATOM 714 C C . LYS A 1 88 ? 15.295 5.271 -24.497 1.00 89.88 88 LYS A C 1
ATOM 716 O O . LYS A 1 88 ? 15.259 6.264 -25.212 1.00 89.88 88 LYS A O 1
ATOM 721 N N . GLY A 1 89 ? 16.254 5.088 -23.588 1.00 88.75 89 GLY A N 1
ATOM 722 C CA . GLY A 1 89 ? 17.378 6.020 -23.415 1.00 88.75 89 GLY A CA 1
ATOM 723 C C . GLY A 1 89 ? 17.063 7.293 -22.618 1.00 88.75 89 GLY A C 1
ATOM 724 O O . GLY A 1 89 ? 17.969 8.077 -22.367 1.00 88.75 89 GLY A O 1
ATOM 725 N N . VAL A 1 90 ? 15.818 7.490 -22.168 1.00 91.06 90 VAL A N 1
ATOM 726 C CA . VAL A 1 90 ? 15.419 8.638 -21.340 1.00 91.06 90 VAL A CA 1
ATOM 727 C C . VAL A 1 90 ? 15.254 8.209 -19.884 1.00 91.06 90 VAL A C 1
ATOM 729 O O . VAL A 1 90 ? 14.613 7.195 -19.597 1.00 91.06 90 VAL A O 1
ATOM 732 N N . VAL A 1 91 ? 15.801 9.009 -18.964 1.00 94.44 91 VAL A N 1
ATOM 733 C CA . VAL A 1 91 ? 15.652 8.851 -17.510 1.00 94.44 91 VAL A CA 1
ATOM 734 C C . VAL A 1 91 ? 14.698 9.914 -16.973 1.00 94.44 91 VAL A C 1
ATOM 736 O O . VAL A 1 91 ? 14.878 11.103 -17.231 1.00 94.44 91 VAL A O 1
ATOM 739 N N . LYS A 1 92 ? 13.701 9.504 -16.184 1.00 94.75 92 LYS A N 1
ATOM 740 C CA . LYS A 1 92 ? 12.783 10.415 -15.488 1.00 94.75 92 LYS A CA 1
ATOM 741 C C . LYS A 1 92 ? 12.671 10.049 -14.014 1.00 94.75 92 LYS A C 1
ATOM 743 O O . LYS A 1 92 ? 12.223 8.955 -13.680 1.00 94.75 92 LYS A O 1
ATOM 748 N N . ALA A 1 93 ? 13.021 10.991 -13.142 1.00 95.50 93 ALA A N 1
ATOM 749 C CA . ALA A 1 93 ? 12.871 10.853 -11.698 1.00 95.50 93 ALA A CA 1
ATOM 750 C C . ALA A 1 93 ? 11.579 11.521 -11.201 1.00 95.50 93 ALA A C 1
ATOM 752 O O . ALA A 1 93 ? 11.212 12.612 -11.643 1.00 95.50 93 ALA A O 1
ATOM 753 N N . GLN A 1 94 ? 10.893 10.880 -10.257 1.00 95.69 94 GLN A N 1
ATOM 754 C CA . GLN A 1 94 ? 9.768 11.443 -9.518 1.00 95.69 94 GLN A CA 1
ATOM 755 C C . GLN A 1 94 ? 9.976 11.274 -8.019 1.00 95.69 94 GLN A C 1
ATOM 757 O O . GLN A 1 94 ? 10.215 10.173 -7.532 1.00 95.69 94 GLN A O 1
ATOM 762 N N . PHE A 1 95 ? 9.804 12.368 -7.286 1.00 96.06 95 PHE A N 1
ATOM 763 C CA . PHE A 1 95 ? 9.888 12.400 -5.832 1.00 96.06 95 PHE A CA 1
ATOM 764 C C . PHE A 1 95 ? 8.478 12.490 -5.247 1.00 96.06 95 PHE A C 1
ATOM 766 O O . PHE A 1 95 ? 7.747 13.445 -5.520 1.00 96.06 95 PHE A O 1
ATOM 773 N N . LEU A 1 96 ? 8.073 11.492 -4.466 1.00 96.38 96 LEU A N 1
ATOM 774 C CA . LEU A 1 96 ? 6.685 11.290 -4.054 1.00 96.38 96 LEU A CA 1
ATOM 7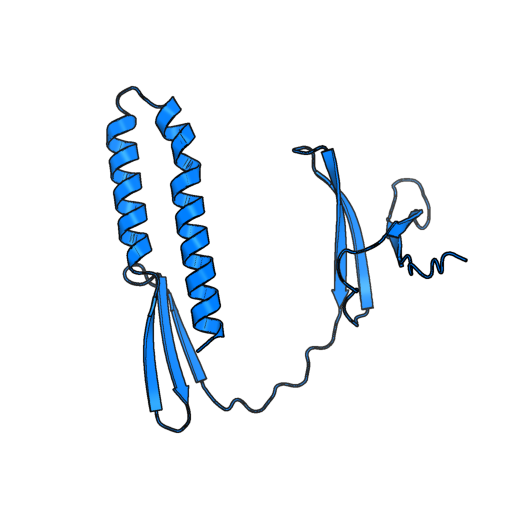75 C C . LEU A 1 96 ? 6.532 11.295 -2.527 1.00 96.38 96 LEU A C 1
ATOM 777 O O . LEU A 1 96 ? 7.427 10.904 -1.776 1.00 96.38 96 LEU A O 1
ATOM 781 N N . GLY A 1 97 ? 5.363 11.737 -2.054 1.00 94.69 97 GLY A N 1
ATOM 782 C CA . GLY A 1 97 ? 4.984 11.670 -0.639 1.00 94.69 97 GLY A CA 1
ATOM 783 C C . GLY A 1 97 ? 5.692 12.676 0.275 1.00 94.69 97 GLY A C 1
ATOM 784 O O . GLY A 1 97 ? 5.754 12.457 1.485 1.00 94.69 97 GLY A O 1
ATOM 785 N N . ARG A 1 98 ? 6.212 13.786 -0.267 1.00 94.69 98 ARG A N 1
ATOM 786 C CA . ARG A 1 98 ? 6.864 14.861 0.511 1.00 94.69 98 ARG A CA 1
ATOM 787 C C . ARG A 1 98 ? 5.941 15.427 1.601 1.00 94.69 98 ARG A C 1
ATOM 789 O O . ARG A 1 98 ? 6.400 15.833 2.669 1.00 94.69 98 ARG A O 1
ATOM 796 N N . GLU A 1 99 ? 4.635 15.439 1.350 1.00 93.94 99 GLU A N 1
ATOM 797 C CA . GLU A 1 99 ? 3.601 15.941 2.254 1.00 93.94 99 GLU A CA 1
ATOM 798 C C . GLU A 1 99 ? 3.461 15.127 3.554 1.00 93.94 99 GLU A C 1
ATOM 800 O O . GLU A 1 99 ? 3.060 15.682 4.581 1.00 93.94 99 GLU A O 1
ATOM 805 N N . ILE A 1 100 ? 3.848 13.841 3.562 1.00 94.75 100 ILE A N 1
ATOM 806 C CA . ILE A 1 100 ? 3.724 12.963 4.742 1.00 94.75 100 ILE A CA 1
ATOM 807 C C . ILE A 1 100 ? 4.513 13.523 5.927 1.00 94.75 100 ILE A C 1
ATOM 809 O O . ILE A 1 100 ? 4.046 13.463 7.067 1.00 94.75 100 ILE A O 1
ATOM 813 N N . ARG A 1 101 ? 5.672 14.138 5.673 1.00 92.00 101 ARG A N 1
ATOM 814 C CA . ARG A 1 101 ? 6.483 14.773 6.718 1.00 92.00 101 ARG A CA 1
ATOM 815 C C . ARG A 1 101 ? 5.728 15.902 7.423 1.00 92.00 101 ARG A C 1
ATOM 817 O O . ARG A 1 101 ? 5.796 16.014 8.647 1.00 92.00 101 ARG A O 1
ATOM 824 N N . GLY A 1 102 ? 4.991 16.718 6.666 1.00 94.06 102 GLY A N 1
ATOM 825 C CA . GLY A 1 102 ? 4.160 17.795 7.208 1.00 94.06 102 GLY A CA 1
ATOM 826 C C . GLY A 1 102 ? 3.032 17.255 8.086 1.00 94.06 102 GLY A C 1
ATOM 827 O O . GLY A 1 102 ? 2.839 17.736 9.202 1.00 94.06 102 GLY A O 1
ATOM 828 N N . VAL A 1 103 ? 2.364 16.191 7.628 1.00 94.56 103 VAL A N 1
ATOM 829 C CA . VAL A 1 103 ? 1.319 15.504 8.401 1.00 94.56 103 VAL A CA 1
ATOM 830 C C . VAL A 1 103 ? 1.886 14.975 9.718 1.00 94.56 103 VAL A C 1
ATOM 832 O O . VAL A 1 103 ? 1.374 15.315 10.784 1.00 94.56 103 VAL A O 1
ATOM 835 N N . ARG A 1 104 ? 2.984 14.212 9.679 1.00 93.62 104 ARG A N 1
ATOM 836 C CA . ARG A 1 104 ? 3.607 13.654 10.891 1.00 93.62 104 ARG A CA 1
ATOM 837 C C . ARG A 1 104 ? 4.023 14.742 11.880 1.00 93.62 104 ARG A C 1
ATOM 839 O O . ARG A 1 104 ? 3.756 14.626 13.076 1.00 93.62 104 ARG A O 1
ATOM 846 N N . ARG A 1 105 ? 4.615 15.838 11.389 1.00 94.94 105 ARG A N 1
ATOM 847 C CA . ARG A 1 105 ? 5.004 16.987 12.223 1.00 94.94 105 ARG A CA 1
ATOM 848 C C . ARG A 1 105 ? 3.794 17.644 12.888 1.00 94.94 105 ARG A C 1
ATOM 850 O O . ARG A 1 105 ? 3.839 17.915 14.086 1.00 94.94 105 ARG A O 1
ATOM 857 N N . HIS A 1 106 ? 2.713 17.859 12.141 1.00 95.12 106 HIS A N 1
ATOM 858 C CA . HIS A 1 106 ? 1.482 18.446 12.667 1.00 95.12 106 HIS A CA 1
ATOM 859 C C . HIS A 1 106 ? 0.878 17.596 13.798 1.00 95.12 106 HIS A C 1
ATOM 861 O O . HIS A 1 106 ? 0.583 18.119 14.873 1.00 95.12 106 HIS A O 1
ATOM 867 N N . TYR A 1 107 ? 0.769 16.275 13.612 1.00 94.56 107 TYR A N 1
ATOM 868 C CA . TYR A 1 107 ? 0.240 15.386 14.655 1.00 94.56 107 TYR A CA 1
ATOM 869 C C . TYR A 1 107 ? 1.196 15.205 15.834 1.00 94.56 107 TYR A C 1
ATOM 871 O O . TYR A 1 107 ? 0.739 15.082 16.970 1.00 94.56 107 TYR A O 1
ATOM 879 N N . ALA A 1 108 ? 2.512 15.236 15.608 1.00 93.94 108 ALA A N 1
ATOM 880 C CA . ALA A 1 108 ? 3.491 15.256 16.691 1.00 93.94 108 ALA A CA 1
ATOM 881 C C . ALA A 1 108 ? 3.338 16.506 17.574 1.00 93.94 108 ALA A C 1
ATOM 883 O O . ALA A 1 108 ? 3.317 16.385 18.799 1.00 93.94 108 ALA A O 1
ATOM 884 N N . TRP A 1 109 ? 3.162 17.686 16.970 1.00 95.06 109 TRP A N 1
ATOM 885 C CA . TRP A 1 109 ? 2.884 18.923 17.703 1.00 95.06 109 TRP A CA 1
ATOM 886 C C . TRP A 1 109 ? 1.550 18.855 18.464 1.00 95.06 109 TRP A C 1
ATOM 888 O O . TRP A 1 109 ? 1.517 19.153 19.659 1.00 95.06 109 TRP A O 1
ATOM 898 N N . LEU A 1 110 ? 0.473 18.381 17.822 1.00 94.38 110 LEU A N 1
ATOM 899 C CA . LEU A 1 110 ? -0.834 18.205 18.471 1.00 94.38 110 LEU A CA 1
ATOM 900 C C . LEU A 1 110 ? -0.757 17.275 19.686 1.00 94.38 110 LEU A C 1
ATOM 902 O O . LEU A 1 110 ? -1.300 17.605 20.738 1.00 94.38 110 LEU A O 1
ATOM 906 N N . ARG A 1 111 ? -0.063 16.135 19.569 1.00 93.69 111 ARG A N 1
ATOM 907 C CA . ARG A 1 111 ? 0.135 15.201 20.688 1.00 93.69 111 ARG A CA 1
ATOM 908 C C . ARG A 1 111 ? 0.815 15.883 21.871 1.00 93.69 111 ARG A C 1
ATOM 910 O O . ARG A 1 111 ? 0.276 15.825 22.970 1.00 93.69 111 ARG A O 1
ATOM 917 N N . ARG A 1 112 ? 1.934 16.580 21.638 1.00 92.94 112 ARG A N 1
ATOM 918 C CA . ARG A 1 112 ? 2.676 17.291 22.696 1.00 92.94 112 ARG A CA 1
ATOM 919 C C . ARG A 1 112 ? 1.824 18.355 23.389 1.00 92.94 112 ARG A C 1
ATOM 921 O O . ARG A 1 112 ? 1.899 18.502 24.604 1.00 92.94 112 ARG A O 1
ATOM 928 N N . ARG A 1 113 ? 1.002 19.087 22.629 1.00 92.81 113 ARG A N 1
ATOM 929 C CA . ARG A 1 113 ? 0.123 20.132 23.175 1.00 92.81 113 ARG A CA 1
ATOM 930 C C . ARG A 1 113 ? -1.027 19.550 24.003 1.00 92.81 113 ARG A C 1
ATOM 932 O O . ARG A 1 113 ? -1.313 20.060 25.078 1.00 92.81 113 ARG A O 1
ATOM 939 N N . LEU A 1 114 ? -1.676 18.495 23.512 1.00 91.75 114 LEU A N 1
ATOM 940 C CA . LEU A 1 114 ? -2.879 17.912 24.120 1.00 91.75 114 LEU A CA 1
ATOM 941 C C . LEU A 1 114 ? -2.580 16.915 25.249 1.00 91.75 114 LEU A C 1
ATOM 943 O O . LEU A 1 114 ? -3.456 16.633 26.060 1.00 91.75 114 LEU A O 1
ATOM 947 N N . GLN A 1 115 ? -1.358 16.388 25.347 1.00 89.12 115 GLN A N 1
ATOM 948 C CA . GLN A 1 115 ? -0.953 15.529 26.467 1.00 89.12 115 GLN A CA 1
ATOM 949 C C . GLN A 1 115 ? -0.959 16.258 27.823 1.00 89.12 115 GLN A C 1
ATOM 951 O O . GLN A 1 115 ? -1.007 15.599 28.857 1.00 89.12 115 GLN A O 1
ATOM 956 N N . LYS A 1 116 ? -1.003 17.598 27.835 1.00 89.12 116 LYS A N 1
ATOM 957 C CA . LYS A 1 116 ? -1.171 18.432 29.036 1.00 89.12 116 LYS A CA 1
ATOM 958 C C . LYS A 1 116 ? -2.636 18.472 29.510 1.00 89.12 116 LYS A C 1
ATOM 960 O O . LYS A 1 116 ? -3.253 19.529 29.534 1.00 89.12 116 LYS A O 1
ATOM 965 N N . GLY A 1 117 ? -3.212 17.309 29.818 1.00 85.62 117 GLY A N 1
ATOM 966 C CA . GLY A 1 117 ? -4.549 17.191 30.425 1.00 85.62 117 GLY A CA 1
ATOM 967 C C . GLY A 1 117 ? -5.698 16.799 29.486 1.00 85.62 117 GLY A C 1
ATOM 968 O O . GLY A 1 117 ? -6.809 16.575 29.954 1.00 85.62 117 GLY A O 1
ATOM 969 N N . LEU A 1 118 ? -5.464 16.637 28.177 1.00 91.62 118 LEU A N 1
ATOM 970 C CA . LEU A 1 118 ? -6.491 16.260 27.188 1.00 91.62 118 LEU A CA 1
ATOM 971 C C . LEU A 1 118 ? -6.213 14.890 26.543 1.00 91.62 118 LEU A C 1
ATOM 973 O O . LEU A 1 118 ? -6.372 14.688 25.335 1.00 91.62 118 LEU A O 1
ATOM 977 N N . THR A 1 119 ? -5.833 13.901 27.352 1.00 87.81 119 THR A N 1
ATOM 978 C CA . THR A 1 119 ? -5.441 12.550 26.903 1.00 87.81 119 THR A CA 1
ATOM 979 C C . THR A 1 119 ? -6.542 11.833 26.108 1.00 87.81 119 THR A C 1
ATOM 981 O O . THR A 1 119 ? -6.254 11.072 25.181 1.00 87.81 119 THR A O 1
ATOM 984 N N . GLN A 1 120 ? -7.817 12.112 26.402 1.00 89.06 120 GLN A N 1
ATOM 985 C CA . GLN A 1 120 ? -8.956 11.585 25.637 1.00 89.06 120 GLN A CA 1
ATOM 986 C C . GLN A 1 120 ? -8.998 12.134 24.202 1.00 89.06 120 GLN A C 1
ATOM 988 O O . GLN A 1 120 ? -9.282 11.399 23.253 1.00 89.06 120 GLN A O 1
ATOM 993 N N . VAL A 1 121 ? -8.642 13.408 24.014 1.00 89.69 121 VAL A N 1
ATOM 994 C CA . VAL A 1 121 ? -8.551 14.030 22.685 1.00 89.69 121 VAL A CA 1
ATOM 995 C C . VAL A 1 121 ? -7.398 13.413 21.897 1.00 89.69 121 VAL A C 1
ATOM 997 O O . VAL A 1 121 ? -7.571 13.094 20.722 1.00 89.69 121 VAL A O 1
ATOM 1000 N N . VAL A 1 122 ? -6.259 13.148 22.548 1.00 89.75 122 VAL A N 1
ATOM 1001 C CA . VAL A 1 122 ? -5.119 12.438 21.939 1.00 89.75 122 VAL A CA 1
ATOM 1002 C C . VAL A 1 122 ? -5.540 11.062 21.413 1.00 89.75 122 VAL A C 1
ATOM 1004 O O . VAL A 1 122 ? -5.258 10.736 20.258 1.00 89.75 122 VAL A O 1
ATOM 1007 N N . LYS A 1 123 ? -6.280 10.278 22.213 1.00 88.81 123 LYS A N 1
ATOM 1008 C CA . LYS A 1 123 ? -6.835 8.984 21.774 1.00 88.81 123 LYS A CA 1
ATOM 1009 C C . LYS A 1 123 ? -7.760 9.146 20.566 1.00 88.81 123 LYS A C 1
ATOM 1011 O O . LYS A 1 123 ? -7.642 8.393 19.599 1.00 88.81 123 LYS A O 1
ATOM 1016 N N . ARG A 1 124 ? -8.630 10.163 20.574 1.00 87.44 124 ARG A N 1
ATOM 1017 C CA . ARG A 1 124 ? -9.555 10.455 19.465 1.00 87.44 124 ARG A CA 1
ATOM 1018 C C . ARG A 1 124 ? -8.816 10.780 18.159 1.00 87.44 124 ARG A C 1
ATOM 1020 O O . ARG A 1 124 ? -9.209 10.285 17.102 1.00 87.44 124 ARG A O 1
ATOM 1027 N N . ILE A 1 125 ? -7.740 11.570 18.207 1.00 88.75 125 ILE A N 1
ATOM 1028 C CA . ILE A 1 125 ? -6.982 11.967 17.005 1.00 88.75 125 ILE A CA 1
ATOM 1029 C C . ILE A 1 125 ? -5.940 10.935 16.553 1.00 88.75 125 ILE A C 1
ATOM 1031 O O . ILE A 1 125 ? -5.479 11.016 15.415 1.00 88.75 125 ILE A O 1
ATOM 1035 N N . GLY A 1 126 ? -5.587 9.953 17.390 1.00 85.88 126 GLY A N 1
ATOM 1036 C CA . GLY A 1 126 ? -4.505 8.999 17.112 1.00 85.88 126 GLY A CA 1
ATOM 1037 C C . GLY A 1 126 ? -4.685 8.199 15.816 1.00 85.88 126 GLY A C 1
ATOM 1038 O O . GLY A 1 126 ? -3.721 7.926 15.109 1.00 85.88 126 GLY A O 1
ATOM 1039 N N . SER A 1 127 ? -5.929 7.894 15.436 1.00 90.00 127 SER A N 1
ATOM 1040 C CA . SER A 1 127 ? -6.234 7.199 14.175 1.00 90.00 127 SER A CA 1
ATOM 1041 C C . SER A 1 127 ? -6.243 8.110 12.940 1.00 90.00 127 SER A C 1
ATOM 1043 O O . SER A 1 127 ? -6.277 7.618 11.810 1.00 90.00 127 SER A O 1
ATOM 1045 N N . LYS A 1 128 ? -6.277 9.436 13.117 1.00 93.62 128 LYS A N 1
ATOM 1046 C CA . LYS A 1 128 ? -6.453 10.395 12.016 1.00 93.62 128 LYS A CA 1
ATOM 1047 C C . LYS A 1 128 ? -5.156 10.606 11.236 1.00 93.62 128 LYS A C 1
ATOM 1049 O O . LYS A 1 128 ? -5.205 10.627 10.010 1.00 93.62 128 LYS A O 1
ATOM 1054 N N . GLU A 1 129 ? -4.015 10.663 11.926 1.00 93.75 129 GLU A N 1
ATOM 1055 C CA . GLU A 1 129 ? -2.690 10.691 11.289 1.00 93.75 129 GLU A CA 1
ATOM 1056 C C . GLU A 1 129 ? -2.504 9.481 10.375 1.00 93.75 129 GLU A C 1
ATOM 1058 O O . GLU A 1 129 ? -2.277 9.644 9.178 1.00 93.75 129 GLU A O 1
ATOM 1063 N N . ARG A 1 130 ? -2.679 8.272 10.930 1.00 93.69 130 ARG A N 1
ATOM 1064 C CA . ARG A 1 130 ? -2.522 7.017 10.191 1.00 93.69 130 ARG A CA 1
ATOM 1065 C C . ARG A 1 130 ? -3.398 6.987 8.943 1.00 93.69 130 ARG A C 1
ATOM 1067 O O . ARG A 1 130 ? -2.885 6.745 7.863 1.00 93.69 130 ARG A O 1
ATOM 1074 N N . ARG A 1 131 ? -4.690 7.313 9.066 1.00 95.69 131 ARG A N 1
ATOM 1075 C CA . ARG A 1 131 ? -5.611 7.334 7.916 1.00 95.69 131 ARG A CA 1
ATOM 1076 C C . ARG A 1 131 ? -5.156 8.276 6.802 1.00 95.69 131 ARG A C 1
ATOM 1078 O O . ARG A 1 131 ? -5.300 7.937 5.633 1.00 95.69 131 ARG A O 1
ATOM 1085 N N . MET A 1 132 ? -4.620 9.447 7.143 1.00 95.50 132 MET A N 1
ATOM 1086 C CA . MET A 1 132 ? -4.115 10.375 6.130 1.00 95.50 132 MET A CA 1
ATOM 1087 C C . MET A 1 132 ? -2.816 9.896 5.494 1.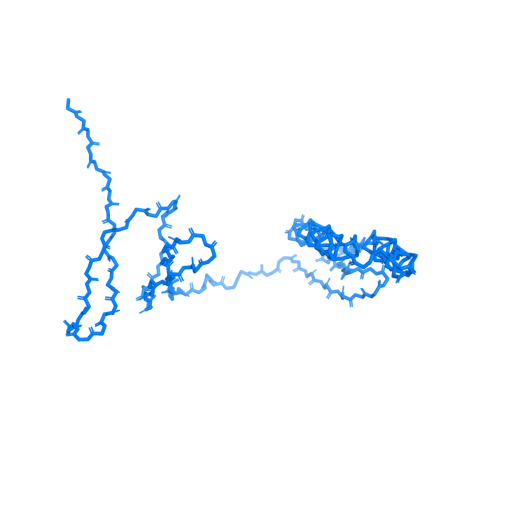00 95.50 132 MET A C 1
ATOM 1089 O O . MET A 1 132 ? -2.677 9.998 4.278 1.00 95.50 132 MET A O 1
ATOM 1093 N N . VAL A 1 133 ? -1.891 9.351 6.287 1.00 94.88 133 VAL A N 1
ATOM 1094 C CA . VAL A 1 133 ? -0.654 8.758 5.764 1.00 94.88 133 VAL A CA 1
ATOM 1095 C C . VAL A 1 133 ? -0.982 7.595 4.827 1.00 94.88 133 VAL A C 1
ATOM 1097 O O . VAL A 1 133 ? -0.494 7.588 3.703 1.00 94.88 133 VAL A O 1
ATOM 1100 N N . ASP A 1 134 ? -1.872 6.687 5.228 1.00 96.56 134 ASP A N 1
ATOM 1101 C CA . ASP A 1 134 ? -2.307 5.545 4.414 1.00 96.56 134 ASP A CA 1
ATOM 1102 C C . ASP A 1 134 ? -2.959 6.008 3.097 1.00 96.56 134 ASP A C 1
ATOM 1104 O O . ASP A 1 134 ? -2.675 5.463 2.030 1.00 96.56 134 ASP A O 1
ATOM 1108 N N . ALA A 1 135 ? -3.780 7.065 3.133 1.00 96.81 135 ALA A N 1
ATOM 1109 C CA . ALA A 1 135 ? -4.374 7.642 1.927 1.00 96.81 135 ALA A CA 1
ATOM 1110 C C . ALA A 1 135 ? -3.322 8.236 0.973 1.00 96.81 135 ALA A C 1
ATOM 1112 O O . ALA A 1 135 ? -3.442 8.093 -0.246 1.00 96.81 135 ALA A O 1
ATOM 1113 N N . ILE A 1 136 ? -2.284 8.891 1.506 1.00 95.88 136 ILE A N 1
ATOM 1114 C CA . ILE A 1 136 ? -1.174 9.402 0.694 1.00 95.88 136 ILE A CA 1
ATOM 1115 C C . ILE A 1 136 ? -0.368 8.238 0.109 1.00 95.88 136 ILE A C 1
ATOM 1117 O O . ILE A 1 136 ? -0.123 8.234 -1.094 1.00 95.88 136 ILE A O 1
ATOM 1121 N N . LEU A 1 137 ? -0.022 7.231 0.916 1.00 96.50 137 LEU A N 1
ATOM 1122 C CA . LEU A 1 137 ? 0.700 6.034 0.470 1.00 96.50 137 LEU A CA 1
ATOM 1123 C C . LEU A 1 137 ? -0.029 5.317 -0.668 1.00 96.50 137 LEU A C 1
ATOM 1125 O O . LEU A 1 137 ? 0.594 4.958 -1.665 1.00 96.50 137 LEU A O 1
ATOM 1129 N N . HIS A 1 138 ? -1.353 5.181 -0.572 1.00 96.69 138 HIS A N 1
ATOM 1130 C CA . HIS A 1 138 ? -2.174 4.606 -1.639 1.00 96.69 138 HIS A CA 1
ATOM 1131 C C . HIS A 1 138 ? -2.072 5.395 -2.950 1.00 96.69 138 HIS A C 1
ATOM 1133 O O . HIS A 1 138 ? -1.915 4.812 -4.023 1.00 96.69 138 HIS A O 1
ATOM 1139 N N . ARG A 1 139 ? -2.116 6.734 -2.883 1.00 96.50 139 ARG A N 1
ATOM 1140 C CA . ARG A 1 139 ? -1.943 7.593 -4.069 1.00 96.50 139 ARG A CA 1
ATOM 1141 C C . ARG A 1 139 ? -0.533 7.505 -4.647 1.00 96.50 139 ARG A C 1
ATOM 1143 O O . ARG A 1 139 ? -0.396 7.447 -5.865 1.00 96.50 139 ARG A O 1
ATOM 1150 N N . VAL A 1 140 ? 0.493 7.477 -3.795 1.00 96.06 140 VAL A N 1
ATOM 1151 C CA . VAL A 1 140 ? 1.896 7.316 -4.207 1.00 96.06 140 VAL A CA 1
ATOM 1152 C C . VAL A 1 140 ? 2.087 5.982 -4.923 1.00 96.06 140 VAL A C 1
ATOM 1154 O O . VAL A 1 140 ? 2.598 5.968 -6.037 1.00 96.06 140 VAL A O 1
ATOM 1157 N N . SER A 1 141 ? 1.602 4.884 -4.340 1.00 95.81 141 SER A N 1
ATOM 1158 C CA . SER A 1 141 ? 1.675 3.550 -4.945 1.00 95.81 141 SER A CA 1
ATOM 1159 C C . SER A 1 141 ? 0.986 3.508 -6.311 1.00 95.81 141 SER A C 1
ATOM 1161 O O . SER A 1 141 ? 1.606 3.097 -7.290 1.00 95.81 141 SER A O 1
ATOM 1163 N N . LYS A 1 142 ? -0.246 4.029 -6.418 1.00 96.31 142 LYS A N 1
ATOM 1164 C CA . LYS A 1 142 ? -0.937 4.143 -7.712 1.00 96.31 142 LYS A CA 1
ATOM 1165 C C . LYS A 1 142 ? -0.131 4.939 -8.731 1.00 96.31 142 LYS A C 1
ATOM 1167 O O . LYS A 1 142 ? -0.037 4.531 -9.880 1.00 96.31 142 LYS A O 1
ATOM 1172 N N . ARG A 1 143 ? 0.461 6.057 -8.311 1.00 95.19 143 ARG A N 1
ATOM 1173 C CA . ARG A 1 143 ? 1.253 6.905 -9.197 1.00 95.19 143 ARG A CA 1
ATOM 1174 C C . ARG A 1 143 ? 2.500 6.195 -9.715 1.00 95.19 143 ARG A C 1
ATOM 1176 O O . ARG A 1 143 ? 2.786 6.365 -10.887 1.00 95.19 143 ARG A O 1
ATOM 1183 N N . ILE A 1 144 ? 3.184 5.401 -8.885 1.00 94.31 144 ILE A N 1
ATOM 1184 C CA . ILE A 1 144 ? 4.345 4.586 -9.290 1.00 94.31 144 ILE A CA 1
ATOM 1185 C C . ILE A 1 144 ? 3.944 3.542 -10.336 1.00 94.31 144 ILE A C 1
ATOM 1187 O O . ILE A 1 144 ? 4.636 3.386 -11.333 1.00 94.31 144 ILE A O 1
ATOM 1191 N N . VAL A 1 145 ? 2.813 2.858 -10.133 1.00 91.69 145 VAL A N 1
ATOM 1192 C CA . VAL A 1 145 ? 2.293 1.860 -11.087 1.00 91.69 145 VAL A CA 1
ATOM 1193 C C . VAL A 1 145 ? 1.885 2.501 -12.420 1.00 91.69 145 VAL A C 1
ATOM 1195 O O . VAL A 1 145 ? 1.919 1.844 -13.453 1.00 91.69 145 VAL A O 1
ATOM 1198 N N . SER A 1 146 ? 1.501 3.778 -12.403 1.00 91.06 146 SER A N 1
ATOM 1199 C CA . SER A 1 146 ? 1.123 4.551 -13.590 1.00 91.06 146 SER A CA 1
ATOM 1200 C C . SER A 1 146 ? 2.283 5.269 -14.303 1.00 91.06 146 SER A C 1
ATOM 1202 O O . SER A 1 146 ? 2.004 6.056 -15.208 1.00 91.06 146 SER A O 1
ATOM 1204 N N . LEU A 1 147 ? 3.544 5.065 -13.895 1.00 87.81 147 LEU A N 1
ATOM 1205 C CA . LEU A 1 147 ? 4.732 5.625 -14.570 1.00 87.81 147 LEU A CA 1
ATOM 1206 C C . LEU A 1 147 ? 5.066 4.886 -15.868 1.00 87.81 147 LEU A C 1
ATOM 1208 O O . LEU A 1 147 ? 5.423 5.589 -16.843 1.00 87.81 147 LEU A O 1
#

Seq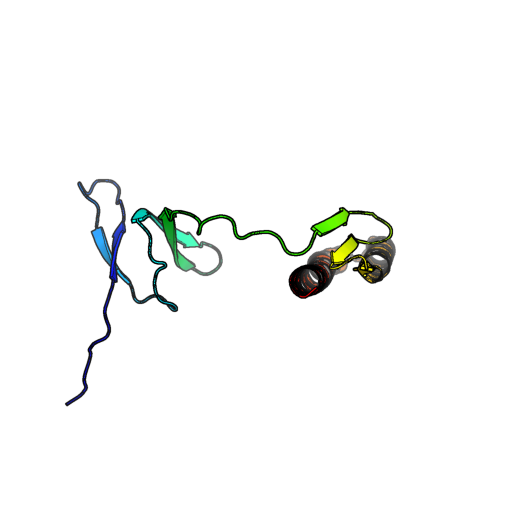uence (147 aa):
MINLKKAFWFLKISVYGVRGGIRVPVKPHREFPDGKLCESKVVRKKRNDRYVAMLTFEFSPPPMRRCSSILAVDLGERFVATAVLWRKGVVKAQFLGREIRGVRRHYAWLRRRLQKGLTQVVKRIGSKERRMVDAILHRVSKRIVSL

Secondary structure (DSSP, 8-state):
-------PEEEEEEETTEEEEEEEEE--SSPPPSSEEEEEEEEEETTTTEEEEEEEEE-PPPP-PPPSEEEEEE--SSSSEEEEEEETTEEEEEEE-THHHHHHHHHHHHHHHHTTT-HHHHHHHHHHHHHHHHHHHHHHHHHHHT-

Foldseek 3Di:
DPPPPQDWDWDAEDDPPDVRHDTDTDRDPDDDDPFDWDDWYWDQDPVPRDIDIDTDGDDDPDPDDPDQKDWDWDADDQARIWIWIDHPNDIDIDGFDNCLNVLVVVLVVVCVVCVPPNVVVNVVCVVVNVVVSVVRVVVRVVVSVVD

Radius of gyration: 23.86 Å; chains: 1; bounding box: 57×56×55 Å

pLDDT: mean 85.27, std 12.99, range [26.8, 96.88]